Protein AF-P13412-F1 (afdb_monomer_lite)

Sequence (182 aa):
MGDEEKRNRAITARRQHLKSVMLQIAATELEKEESRRESEKENYLSEHCPPLHIPGSMSEVQELCKQLHAKIDVAEEEKYDMEVKVQKSSKELEDMNQKLFDLRGKFKRPPLRRVRMSADAMLKALLGSKHKVCMDLRANLKQVKKEDTEKERDLRDVGDWRKNIEEKSGMEGRKKMFESES

Radius of gyration: 39.82 Å; chains: 1; bounding box: 97×42×101 Å

Organism: Mus musculus (NCBI:txid10090)

pLDDT: mean 80.81, std 18.47, range [39.06, 98.62]

Secondary structure (DSSP, 8-state):
-HHHHHHHHHHHHHHHHHHHHHHHHHHHHHHHHHHHHHHHHHHHHHHHSPPPPPPSSHHHHHHHHHHHHHHHHHHHHHHHHHHHHHHHHHHHHHHHHHHHHHHH-S------------HHHHHHHHH-TT------TTTTS-------SSSTTGGGGS--HHHHHHHHHSHHHHHHHHHTT-

InterPro domains:
  IPR001978 Troponin [PF00992] (15-145)
  IPR038077 Troponin domain superfamily [G3DSA:1.20.5.350] (2-128)
  IPR038077 Troponin domain superfamily [SSF90250] (13-161)
  IPR050875 Troponin I [PTHR13738] (5-176)

Foldseek 3Di:
DVVVVVVVVVVVVVVVVVVVVVVVVVVVVVVVVVVVVVVVVVVVCVVPPPDDDQDDDPVVNVVVVVVVVVVVVVVVVVVVVVVVVVVVVVVVVVVVVVVVDVVVPPDDPPPDDPDPCDPVNVCCVVVPPVPPDPVCVVVPDPPDPDDDDDPPPVVVPPPDCVVVVVCCVDPNVVVVVVVVVD

Structure (mmCIF, N/CA/C/O backbone):
data_AF-P13412-F1
#
_entry.id   AF-P13412-F1
#
loop_
_atom_site.group_PDB
_atom_site.id
_atom_site.type_symbol
_atom_site.label_atom_id
_atom_site.label_alt_id
_atom_site.label_comp_id
_atom_site.label_asym_id
_atom_site.label_entity_id
_atom_site.label_seq_id
_atom_site.pdbx_PDB_ins_code
_atom_site.Cartn_x
_atom_site.Cartn_y
_atom_site.Cartn_z
_atom_site.occupancy
_atom_site.B_iso_or_equiv
_atom_site.auth_seq_id
_atom_site.auth_comp_id
_atom_site.auth_asym_id
_atom_site.auth_atom_id
_atom_site.pdbx_PDB_model_num
ATOM 1 N N . MET A 1 1 ? 24.816 27.564 -39.775 1.00 61.66 1 MET A N 1
ATOM 2 C CA . MET A 1 1 ? 24.984 27.153 -38.357 1.00 61.66 1 MET A CA 1
ATOM 3 C C . MET A 1 1 ? 23.821 27.589 -37.459 1.00 61.66 1 MET A C 1
ATOM 5 O O . MET A 1 1 ? 23.415 26.789 -36.630 1.00 61.66 1 MET A O 1
ATOM 9 N N . GLY A 1 2 ? 23.234 28.785 -37.629 1.00 81.81 2 GLY A N 1
ATOM 10 C CA . GLY A 1 2 ? 22.136 29.261 -36.765 1.00 81.81 2 GLY A CA 1
ATOM 11 C C . GLY A 1 2 ? 20.827 28.454 -36.827 1.00 81.81 2 GLY A C 1
ATOM 12 O O . GLY A 1 2 ? 20.190 28.254 -35.791 1.00 81.81 2 GLY A O 1
ATOM 13 N N . ASP A 1 3 ? 20.445 27.945 -38.002 1.00 86.12 3 ASP A N 1
ATOM 14 C CA . ASP A 1 3 ? 19.163 27.238 -38.172 1.00 86.12 3 ASP A CA 1
ATOM 15 C C . ASP A 1 3 ? 19.124 25.878 -37.466 1.00 86.12 3 ASP A C 1
ATOM 17 O O . ASP A 1 3 ? 18.127 25.534 -36.830 1.00 86.12 3 ASP A O 1
ATOM 21 N N . GLU A 1 4 ? 20.233 25.133 -37.501 1.00 87.62 4 GLU A N 1
ATOM 22 C CA . GLU A 1 4 ? 20.376 23.844 -36.813 1.00 87.62 4 GLU A CA 1
ATOM 23 C C . GLU A 1 4 ? 20.229 24.000 -35.296 1.00 87.62 4 GLU A C 1
ATOM 25 O O . GLU A 1 4 ? 19.474 23.280 -34.640 1.00 87.62 4 GLU A O 1
ATOM 30 N N . GLU A 1 5 ? 20.918 24.985 -34.720 1.00 89.12 5 GLU A N 1
ATOM 31 C CA . GLU A 1 5 ? 20.822 25.257 -33.291 1.00 89.12 5 GLU A CA 1
ATOM 32 C C . GLU A 1 5 ? 19.420 25.719 -32.890 1.00 89.12 5 GLU A C 1
ATOM 34 O O . GLU A 1 5 ? 18.900 25.292 -31.857 1.00 89.12 5 GLU A O 1
ATOM 39 N N . LYS A 1 6 ? 18.782 26.569 -33.707 1.00 90.62 6 LYS A N 1
ATOM 40 C CA . LYS A 1 6 ? 17.406 27.023 -33.474 1.00 90.62 6 LYS A CA 1
ATOM 41 C C . LYS A 1 6 ? 16.431 25.843 -33.493 1.00 90.62 6 LYS A C 1
ATOM 43 O O . LYS A 1 6 ? 15.595 25.745 -32.593 1.00 90.62 6 LYS A O 1
ATOM 48 N N . ARG A 1 7 ? 16.589 24.909 -34.438 1.00 91.62 7 ARG A N 1
ATOM 49 C CA . ARG A 1 7 ? 15.797 23.673 -34.515 1.00 91.62 7 ARG A CA 1
ATOM 50 C C . ARG A 1 7 ? 16.005 22.784 -33.286 1.00 91.62 7 ARG A C 1
ATOM 52 O O . ARG A 1 7 ? 15.030 22.366 -32.666 1.00 91.62 7 ARG A O 1
ATOM 59 N N . ASN A 1 8 ? 17.250 22.557 -32.869 1.00 91.75 8 ASN A N 1
ATOM 60 C CA . ASN A 1 8 ? 17.562 21.731 -31.696 1.00 91.75 8 ASN A CA 1
ATOM 61 C C . ASN A 1 8 ? 17.041 22.335 -30.380 1.00 91.75 8 ASN A C 1
ATOM 63 O O . ASN A 1 8 ? 16.546 21.604 -29.510 1.00 91.75 8 ASN A O 1
ATOM 67 N N . ARG A 1 9 ? 17.085 23.669 -30.244 1.00 91.69 9 ARG A N 1
ATOM 68 C CA . ARG A 1 9 ? 16.461 24.388 -29.122 1.00 91.69 9 ARG A CA 1
ATOM 69 C C . ARG A 1 9 ? 14.942 24.212 -29.122 1.00 91.69 9 ARG A C 1
ATOM 71 O O . ARG A 1 9 ? 14.392 23.863 -28.081 1.00 91.69 9 ARG A O 1
ATOM 78 N N . ALA A 1 10 ? 14.281 24.360 -30.272 1.00 92.75 10 ALA A N 1
ATOM 79 C CA . ALA A 1 10 ? 12.834 24.171 -30.396 1.00 92.75 10 ALA A CA 1
ATOM 80 C C . ALA A 1 10 ? 12.392 22.734 -30.055 1.00 92.75 10 ALA A C 1
ATOM 82 O O . ALA A 1 10 ? 11.454 22.543 -29.282 1.00 92.75 10 ALA A O 1
ATOM 83 N N . ILE A 1 11 ? 13.109 21.716 -30.548 1.00 94.44 11 ILE A N 1
ATOM 84 C CA . ILE A 1 11 ? 12.845 20.301 -30.223 1.00 94.44 11 ILE A CA 1
ATOM 85 C C . ILE A 1 11 ? 13.000 20.049 -28.717 1.00 94.44 11 ILE A C 1
ATOM 87 O O . ILE A 1 11 ? 12.174 19.371 -28.102 1.00 94.44 11 ILE A O 1
ATOM 91 N N . THR A 1 12 ? 14.045 20.607 -28.100 1.00 94.06 12 THR A N 1
ATOM 92 C CA . THR A 1 12 ? 14.278 20.462 -26.658 1.00 94.06 12 THR A CA 1
ATOM 93 C C . THR A 1 12 ? 13.207 21.162 -25.830 1.00 94.06 12 THR A C 1
ATOM 95 O O . THR A 1 12 ? 12.691 20.547 -24.899 1.00 94.06 12 THR A O 1
ATOM 98 N N . ALA A 1 13 ? 12.827 22.390 -26.186 1.00 94.62 13 ALA A N 1
ATOM 99 C CA . ALA A 1 13 ? 11.746 23.120 -25.529 1.00 94.62 13 ALA A CA 1
ATOM 100 C C . ALA A 1 13 ? 10.420 22.350 -25.616 1.00 94.62 13 ALA A C 1
ATOM 102 O O . ALA A 1 13 ? 9.770 22.134 -24.595 1.00 94.62 13 ALA A O 1
ATOM 103 N N . ARG A 1 14 ? 10.078 21.824 -26.802 1.00 95.75 14 ARG A N 1
ATOM 104 C CA . ARG A 1 14 ? 8.889 20.983 -26.997 1.00 95.75 14 ARG A CA 1
ATOM 105 C C . ARG A 1 14 ? 8.921 19.735 -26.117 1.00 95.75 14 ARG A C 1
ATOM 107 O O . ARG A 1 14 ? 7.929 19.421 -25.469 1.00 95.75 14 ARG A O 1
ATOM 114 N N . ARG A 1 15 ? 10.059 19.034 -26.056 1.00 96.25 15 ARG A N 1
ATOM 115 C CA . ARG A 1 15 ? 10.220 17.847 -25.201 1.00 96.25 15 ARG A CA 1
ATOM 116 C C . ARG A 1 15 ? 10.014 18.176 -23.721 1.00 96.25 15 ARG A C 1
ATOM 118 O O . ARG A 1 15 ? 9.389 17.386 -23.022 1.00 96.25 15 ARG A O 1
ATOM 125 N N . GLN A 1 16 ? 10.541 19.301 -23.238 1.00 96.50 16 GLN A N 1
ATOM 126 C CA . GLN A 1 16 ? 10.363 19.698 -21.836 1.00 96.50 16 GLN A CA 1
ATOM 127 C C . GLN A 1 16 ? 8.927 20.124 -21.538 1.00 96.50 16 GLN A C 1
ATOM 129 O O . GLN A 1 16 ? 8.378 19.703 -20.525 1.00 96.50 16 GLN A O 1
ATOM 134 N N . HIS A 1 17 ? 8.297 20.877 -22.442 1.00 96.81 17 HIS A N 1
ATOM 135 C CA . HIS A 1 17 ? 6.887 21.233 -22.317 1.00 96.81 17 HIS A CA 1
ATOM 136 C C . HIS A 1 17 ? 6.001 19.983 -22.226 1.00 96.81 17 HIS A C 1
ATOM 138 O O . HIS A 1 17 ? 5.212 19.866 -21.295 1.00 96.81 17 HIS A O 1
ATOM 144 N N . LEU A 1 18 ? 6.205 18.997 -23.109 1.00 97.62 18 LEU A N 1
ATOM 145 C CA . LEU A 1 18 ? 5.469 17.729 -23.059 1.00 97.62 18 LEU A CA 1
ATOM 146 C C . LEU A 1 18 ? 5.661 16.990 -21.729 1.00 97.62 18 LEU A C 1
ATOM 148 O O . LEU A 1 18 ? 4.683 16.537 -21.146 1.00 97.62 18 LEU A O 1
ATOM 152 N N . LYS A 1 19 ? 6.894 16.909 -21.211 1.00 97.38 19 LYS A N 1
ATOM 153 C CA . LYS A 1 19 ? 7.151 16.309 -19.891 1.00 97.38 19 LYS A CA 1
ATOM 154 C C . LYS A 1 19 ? 6.410 17.036 -18.771 1.00 97.38 19 LYS A C 1
ATOM 156 O O . LYS A 1 19 ? 5.857 16.378 -17.900 1.00 97.38 19 LYS A O 1
ATOM 161 N N . SER A 1 20 ? 6.393 18.367 -18.804 1.00 97.19 20 SER A N 1
ATOM 162 C CA . SER A 1 20 ? 5.670 19.174 -17.819 1.00 97.19 20 SER A CA 1
ATOM 163 C C . SER A 1 20 ? 4.170 18.892 -17.856 1.00 97.19 20 SER A C 1
ATOM 165 O O . SER A 1 20 ? 3.571 18.679 -16.810 1.00 97.19 20 SER A O 1
ATOM 167 N N . VAL A 1 21 ? 3.577 18.834 -19.054 1.00 98.00 21 VAL A N 1
ATOM 168 C CA . VAL A 1 21 ? 2.151 18.519 -19.227 1.00 98.00 21 VAL A CA 1
ATOM 169 C C . VAL A 1 21 ? 1.839 17.107 -18.730 1.00 98.00 21 VAL A C 1
ATOM 171 O O . VAL A 1 21 ? 0.869 16.920 -18.007 1.00 98.00 21 VAL A O 1
ATOM 174 N N . MET A 1 22 ? 2.679 16.117 -19.047 1.00 98.06 22 MET A N 1
ATOM 175 C CA . MET A 1 22 ? 2.503 14.746 -18.551 1.00 98.06 22 MET A CA 1
ATOM 176 C C . MET A 1 22 ? 2.551 14.667 -17.020 1.00 98.06 22 MET A C 1
ATOM 178 O O . MET A 1 22 ? 1.728 13.979 -16.425 1.00 98.06 22 MET A O 1
ATOM 182 N N . LEU A 1 23 ? 3.492 15.372 -16.382 1.00 97.81 23 LEU A N 1
ATOM 183 C CA . LEU A 1 23 ? 3.585 15.419 -14.920 1.00 97.81 23 LEU A CA 1
ATOM 184 C C . LEU A 1 23 ? 2.371 16.111 -14.294 1.00 97.81 23 LEU A C 1
ATOM 186 O O . LEU A 1 23 ? 1.881 15.652 -13.270 1.00 97.81 23 LEU A O 1
ATOM 190 N N . GLN A 1 24 ? 1.871 17.178 -14.918 1.00 98.06 24 GLN A N 1
ATOM 191 C CA . GLN A 1 24 ? 0.680 17.879 -14.448 1.00 98.06 24 GLN A CA 1
ATOM 192 C C . GLN A 1 24 ? -0.567 16.991 -14.530 1.00 98.06 24 GLN A C 1
ATOM 194 O O . GLN A 1 24 ? -1.313 16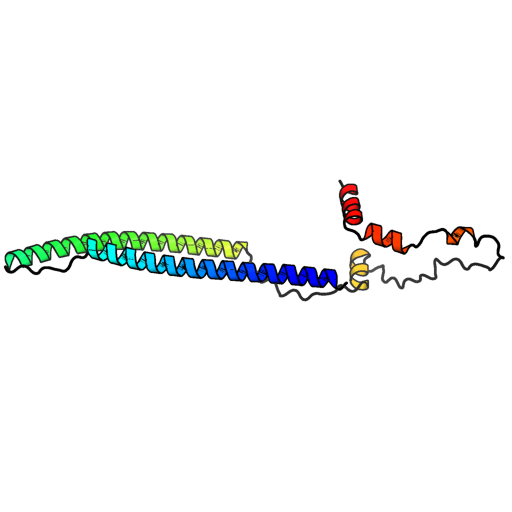.913 -13.562 1.00 98.06 24 GLN A O 1
ATOM 199 N N . ILE A 1 25 ? -0.755 16.266 -15.638 1.00 98.19 25 ILE A N 1
ATOM 200 C CA . ILE A 1 25 ? -1.848 15.291 -15.779 1.00 98.19 25 ILE A CA 1
ATOM 201 C C . ILE A 1 25 ? -1.735 14.196 -14.714 1.00 98.19 25 ILE A C 1
ATOM 203 O O . ILE A 1 25 ? -2.726 13.867 -14.073 1.00 98.19 25 ILE A O 1
ATOM 207 N N . ALA A 1 26 ? -0.533 13.652 -14.500 1.00 98.00 26 ALA A N 1
ATOM 208 C CA . ALA A 1 26 ? -0.314 12.627 -13.484 1.00 98.00 26 ALA A CA 1
ATOM 209 C C . ALA A 1 26 ? -0.637 13.134 -12.069 1.00 98.00 26 ALA A C 1
ATOM 211 O O . ALA A 1 26 ? -1.238 12.402 -11.292 1.00 98.00 26 ALA A O 1
ATOM 212 N N . ALA A 1 27 ? -0.281 14.380 -11.743 1.00 98.06 27 ALA A N 1
ATOM 213 C CA . ALA A 1 27 ? -0.619 14.987 -10.458 1.00 98.06 27 ALA A CA 1
ATOM 214 C C . ALA A 1 27 ? -2.139 15.131 -10.274 1.00 98.06 27 ALA A C 1
ATOM 216 O O . ALA A 1 27 ? -2.661 14.743 -9.235 1.00 98.06 27 ALA A O 1
ATOM 217 N N . THR A 1 28 ? -2.852 15.613 -11.296 1.00 98.19 28 THR A N 1
ATOM 218 C CA . THR A 1 28 ? -4.319 15.716 -11.264 1.00 98.19 28 THR A CA 1
ATOM 219 C C . THR A 1 28 ? -4.995 14.350 -11.134 1.00 98.19 28 THR A C 1
ATOM 221 O O . THR A 1 28 ? -5.962 14.214 -10.392 1.00 98.19 28 THR A O 1
ATOM 224 N N . GLU A 1 29 ? -4.496 13.323 -11.827 1.00 98.25 29 GLU A N 1
ATOM 225 C CA . GLU A 1 29 ? -5.062 11.974 -11.714 1.00 98.25 29 GLU A CA 1
ATOM 226 C C . GLU A 1 29 ? -4.807 11.368 -10.327 1.00 98.25 29 GLU A C 1
ATOM 228 O O . GLU A 1 29 ? -5.692 10.712 -9.787 1.00 98.25 29 GLU A O 1
ATOM 233 N N . LEU A 1 30 ? -3.645 11.631 -9.715 1.00 97.94 30 LEU A N 1
ATOM 234 C CA . LEU A 1 30 ? -3.356 11.209 -8.340 1.00 97.94 30 LEU A CA 1
ATOM 235 C C . LEU A 1 30 ? -4.293 11.868 -7.319 1.00 97.94 30 LEU A C 1
ATOM 237 O O . LEU A 1 30 ? -4.802 11.175 -6.444 1.00 97.94 30 LEU A O 1
ATOM 241 N N . GLU A 1 31 ? -4.558 13.168 -7.449 1.00 98.06 31 GLU A N 1
ATOM 242 C CA . GLU A 1 31 ? -5.496 13.896 -6.579 1.00 98.06 31 GLU A CA 1
ATOM 243 C C . GLU A 1 31 ? -6.932 13.369 -6.730 1.00 98.06 31 GLU A C 1
ATOM 245 O O . GLU A 1 31 ? -7.638 13.123 -5.752 1.00 98.06 31 GLU A O 1
ATOM 250 N N . LYS A 1 32 ? -7.359 13.108 -7.970 1.00 98.12 32 LYS A N 1
ATOM 251 C CA . LYS A 1 32 ? -8.669 12.513 -8.256 1.00 98.12 32 LYS A CA 1
ATOM 252 C C . LYS A 1 32 ? -8.802 11.103 -7.678 1.00 98.12 32 LYS A C 1
ATOM 254 O O . LYS A 1 32 ? -9.851 10.740 -7.152 1.00 98.12 32 LYS A O 1
ATOM 259 N N . GLU A 1 33 ? -7.752 10.303 -7.797 1.00 98.25 33 GLU A N 1
ATOM 260 C CA . GLU A 1 33 ? -7.668 8.952 -7.252 1.00 98.25 33 GLU A CA 1
ATOM 261 C C . GLU A 1 33 ? -7.689 8.955 -5.710 1.00 98.25 33 GLU A C 1
ATOM 263 O O . GLU A 1 33 ? -8.325 8.091 -5.108 1.00 98.25 33 GLU A O 1
ATOM 268 N N . GLU A 1 34 ? -7.056 9.936 -5.061 1.00 98.06 34 GLU A N 1
ATOM 269 C CA . GLU A 1 34 ? -7.125 10.142 -3.608 1.00 98.06 34 GLU A CA 1
ATOM 270 C C . GLU A 1 34 ? -8.539 10.514 -3.146 1.00 98.06 34 GLU A C 1
ATOM 272 O O . GLU A 1 34 ? -9.086 9.843 -2.271 1.00 98.06 34 GLU A O 1
ATOM 277 N N . SER A 1 35 ? -9.172 11.498 -3.793 1.00 98.00 35 SER A N 1
ATOM 278 C CA . SER A 1 35 ? -10.558 11.885 -3.496 1.00 98.00 35 SER A CA 1
ATOM 279 C C . SER A 1 35 ? -11.535 10.720 -3.698 1.00 98.00 35 SER A C 1
ATOM 281 O O . SER A 1 35 ? -12.420 10.492 -2.870 1.00 98.00 35 SER A O 1
ATOM 283 N N . ARG A 1 36 ? -11.344 9.919 -4.757 1.00 98.12 36 ARG A N 1
ATOM 284 C CA . ARG A 1 36 ? -12.157 8.719 -4.983 1.00 98.12 36 ARG A CA 1
ATOM 285 C C . ARG A 1 36 ? -11.989 7.719 -3.841 1.00 98.12 36 ARG A C 1
ATOM 287 O O . ARG A 1 36 ? -12.989 7.255 -3.305 1.00 98.12 36 ARG A O 1
ATOM 294 N N . ARG A 1 37 ? -10.752 7.448 -3.418 1.00 98.19 37 ARG A N 1
ATOM 295 C CA . ARG A 1 37 ? -10.454 6.538 -2.301 1.00 98.19 37 ARG A CA 1
ATOM 296 C C . ARG A 1 37 ? -11.074 6.999 -0.984 1.00 98.19 37 ARG A C 1
ATOM 298 O O . ARG A 1 37 ? -11.543 6.165 -0.216 1.00 98.19 37 ARG A O 1
ATOM 305 N N . GLU A 1 38 ? -11.073 8.302 -0.714 1.00 98.12 38 GLU A N 1
ATOM 306 C CA . GLU A 1 38 ? -11.726 8.869 0.470 1.00 98.12 38 GLU A CA 1
ATOM 307 C C . GLU A 1 38 ? -13.244 8.658 0.423 1.00 98.12 38 GLU A C 1
ATOM 309 O O . GLU A 1 38 ? -13.810 8.138 1.382 1.00 98.12 38 GLU A O 1
ATOM 314 N N . SER A 1 39 ? -13.882 8.942 -0.718 1.00 98.00 39 SER A N 1
ATOM 315 C CA . SER A 1 39 ? -15.324 8.712 -0.893 1.00 98.00 39 SER A CA 1
ATOM 316 C C . SER A 1 39 ? -15.710 7.229 -0.812 1.00 98.00 39 SER A C 1
ATOM 318 O O . SER A 1 39 ? -16.700 6.873 -0.180 1.00 98.00 39 SER A O 1
ATOM 320 N N . GLU A 1 40 ? -14.905 6.336 -1.396 1.00 98.12 40 GLU A N 1
ATOM 321 C CA . GLU A 1 40 ? -15.089 4.883 -1.304 1.00 98.12 40 GLU A CA 1
ATOM 322 C C . GLU A 1 40 ? -14.980 4.415 0.153 1.00 98.12 40 GLU A C 1
ATOM 324 O O . GLU A 1 40 ? -15.790 3.605 0.605 1.00 98.12 40 GLU A O 1
ATOM 329 N N . LYS A 1 41 ? -14.021 4.962 0.913 1.00 97.62 41 LYS A N 1
ATOM 330 C CA . LYS A 1 41 ? -13.858 4.677 2.342 1.00 97.62 41 LYS A CA 1
ATOM 331 C C . LYS A 1 41 ? -15.043 5.180 3.166 1.00 97.62 41 LYS A C 1
ATOM 333 O O . LYS A 1 41 ? -15.493 4.458 4.052 1.00 97.62 41 LYS A O 1
ATOM 338 N N . GLU A 1 42 ? -15.536 6.389 2.906 1.00 96.88 42 GLU A N 1
ATOM 339 C CA . GLU A 1 42 ? -16.706 6.941 3.598 1.00 96.88 42 GLU A CA 1
ATOM 340 C C . GLU A 1 42 ? -17.953 6.087 3.344 1.00 96.88 42 GLU A C 1
ATOM 342 O O . GLU A 1 42 ? -18.615 5.672 4.296 1.00 96.88 42 GLU A O 1
ATOM 347 N N . ASN A 1 43 ? -18.210 5.737 2.080 1.00 96.75 43 ASN A N 1
ATOM 348 C CA . ASN A 1 43 ? -19.319 4.862 1.703 1.00 96.75 43 ASN A CA 1
ATOM 349 C C . ASN A 1 43 ? -19.211 3.502 2.406 1.00 96.75 43 ASN A C 1
ATOM 351 O O . ASN A 1 43 ? -20.157 3.078 3.068 1.00 96.75 43 ASN A O 1
ATOM 355 N N . TYR A 1 44 ? -18.035 2.868 2.360 1.00 96.88 44 TYR A N 1
ATOM 356 C CA . TYR A 1 44 ? -17.791 1.590 3.031 1.00 96.88 44 TYR A CA 1
ATOM 357 C C . TYR A 1 44 ? -18.041 1.669 4.545 1.00 96.88 44 TYR A C 1
ATOM 359 O O . TYR A 1 44 ? -18.703 0.803 5.114 1.00 96.88 44 TYR A O 1
ATOM 367 N N . LEU A 1 45 ? -17.557 2.720 5.216 1.00 95.50 45 LEU A N 1
ATOM 368 C CA . LEU A 1 45 ? -17.794 2.913 6.649 1.00 95.50 45 LEU A CA 1
ATOM 369 C C . LEU A 1 45 ? -19.272 3.164 6.961 1.00 95.50 45 LEU A C 1
ATOM 371 O O . LEU A 1 45 ? -19.761 2.668 7.972 1.00 95.50 45 LEU A O 1
ATOM 375 N N . SER A 1 46 ? -19.994 3.889 6.107 1.00 94.81 46 SER A N 1
ATOM 376 C CA . SER A 1 46 ? -21.427 4.129 6.302 1.00 94.81 46 SER A CA 1
ATOM 377 C C . SER A 1 46 ? -22.260 2.844 6.206 1.00 94.81 46 SER A C 1
ATOM 379 O O . SER A 1 46 ? -23.211 2.671 6.967 1.00 94.81 46 SER A O 1
ATOM 381 N N . GLU A 1 47 ? -21.867 1.919 5.324 1.00 95.12 47 GLU A N 1
ATOM 382 C CA . GLU A 1 47 ? -22.539 0.632 5.125 1.00 95.12 47 GLU A CA 1
ATOM 383 C C . GLU A 1 47 ? -22.180 -0.382 6.221 1.00 95.12 47 GLU A C 1
ATOM 385 O O . GLU A 1 47 ? -23.051 -1.091 6.728 1.00 95.12 47 GLU A O 1
ATOM 390 N N . HIS A 1 48 ? -20.904 -0.444 6.615 1.00 92.88 48 HIS A N 1
ATOM 391 C CA . HIS A 1 48 ? -20.394 -1.477 7.522 1.00 92.88 48 HIS A CA 1
ATOM 392 C C . HIS A 1 48 ? -20.303 -1.052 8.995 1.00 92.88 48 HIS A C 1
ATOM 394 O O . HIS A 1 48 ? -20.244 -1.912 9.877 1.00 92.88 48 HIS A O 1
ATOM 400 N N . CYS A 1 49 ? -20.298 0.248 9.292 1.00 91.25 49 CYS A N 1
ATOM 401 C CA . CYS A 1 49 ? -20.172 0.791 10.647 1.00 91.25 49 CYS A CA 1
ATOM 402 C C . CYS A 1 49 ? -21.296 1.797 10.963 1.00 91.25 49 CYS A C 1
ATOM 404 O O . CYS A 1 49 ? -21.019 2.977 11.200 1.00 91.25 49 CYS A O 1
ATOM 406 N N . PRO A 1 50 ? -22.572 1.356 10.997 1.00 89.62 50 PRO A N 1
ATOM 407 C CA . PRO A 1 50 ? -23.681 2.235 11.344 1.00 89.62 50 PRO A CA 1
ATOM 408 C C . PRO A 1 50 ? -23.571 2.737 12.797 1.00 89.62 50 PRO A C 1
ATOM 410 O O . PRO A 1 50 ? -22.971 2.064 13.643 1.00 89.62 50 PRO A O 1
ATOM 413 N N . PRO A 1 51 ? -24.187 3.890 13.126 1.00 91.69 51 PRO A N 1
ATOM 414 C CA . PRO A 1 51 ? -24.222 4.403 14.491 1.00 91.69 51 PRO A CA 1
ATOM 415 C C . PRO A 1 51 ? -24.752 3.365 15.486 1.00 91.69 51 PRO A C 1
ATOM 417 O O . PRO A 1 51 ? -25.784 2.732 15.258 1.00 91.69 51 PRO A O 1
ATOM 420 N N . LEU A 1 52 ? -24.055 3.210 16.613 1.00 91.06 52 LEU A N 1
ATOM 421 C CA . LEU A 1 52 ? -24.433 2.250 17.644 1.00 91.06 52 LEU A CA 1
ATOM 422 C C . LEU A 1 52 ? -25.742 2.672 18.322 1.00 91.06 52 LEU A C 1
ATOM 424 O O . LEU A 1 52 ? -25.817 3.730 18.948 1.00 91.06 52 LEU A O 1
ATOM 428 N N . HIS A 1 53 ? -26.756 1.813 18.251 1.00 91.06 53 HIS A N 1
ATOM 429 C CA . HIS A 1 53 ? -27.984 1.966 19.021 1.00 91.06 53 HIS A CA 1
ATOM 430 C C . HIS A 1 53 ? -27.874 1.179 20.329 1.00 91.06 53 HIS A C 1
ATOM 432 O O . HIS A 1 53 ? -27.741 -0.044 20.309 1.00 91.06 53 HIS A O 1
ATOM 438 N N . ILE A 1 54 ? -27.922 1.880 21.464 1.00 90.69 54 ILE A N 1
ATOM 439 C CA . ILE A 1 54 ? -27.909 1.247 22.785 1.00 90.69 54 ILE A CA 1
ATOM 440 C C . ILE A 1 54 ? -29.353 0.879 23.146 1.00 90.69 54 ILE A C 1
ATOM 442 O O . ILE A 1 54 ? -30.181 1.784 23.279 1.00 90.69 54 ILE A O 1
ATOM 446 N N . PRO A 1 55 ? -29.673 -0.416 23.301 1.00 92.06 55 PRO A N 1
ATOM 447 C CA . PRO A 1 55 ? -31.019 -0.841 23.644 1.00 92.06 55 PRO A CA 1
ATOM 448 C C . PRO A 1 55 ? -31.363 -0.486 25.097 1.00 92.06 55 PRO A C 1
ATOM 450 O O . PRO A 1 55 ? -30.486 -0.266 25.933 1.00 92.06 55 PRO A O 1
ATOM 453 N N . GLY A 1 56 ? -32.661 -0.416 25.401 1.00 92.62 56 GLY A N 1
ATOM 454 C CA . GLY A 1 56 ? -33.148 0.091 26.687 1.00 92.62 56 GLY A CA 1
ATOM 455 C C . GLY A 1 56 ? -33.089 -0.915 27.838 1.00 92.62 56 GLY A C 1
ATOM 456 O O . GLY A 1 56 ? -32.998 -0.507 28.997 1.00 92.62 56 GLY A O 1
ATOM 457 N N . SER A 1 57 ? -33.150 -2.220 27.554 1.00 95.19 57 SER A N 1
ATOM 458 C CA . SER A 1 57 ? -33.152 -3.252 28.596 1.00 95.19 57 SER A CA 1
ATOM 459 C C . SER A 1 57 ? -31.772 -3.878 28.817 1.00 95.19 57 SER A C 1
ATOM 461 O O . SER A 1 57 ? -30.978 -4.047 27.894 1.00 95.19 57 SER A O 1
ATOM 463 N N . MET A 1 58 ? -31.499 -4.310 30.054 1.00 95.44 58 MET A N 1
ATOM 464 C CA . MET A 1 58 ? -30.238 -4.978 30.406 1.00 95.44 58 MET A CA 1
ATOM 465 C C . MET A 1 58 ? -29.995 -6.258 29.589 1.00 95.44 58 MET A C 1
ATOM 467 O O . MET A 1 58 ? -28.863 -6.538 29.205 1.00 95.44 58 MET A O 1
ATOM 471 N N . SER A 1 59 ? -31.050 -7.030 29.305 1.00 96.56 59 SER A N 1
ATOM 472 C CA . SER A 1 59 ? -30.937 -8.266 28.520 1.00 96.56 59 SER A CA 1
ATOM 473 C C . SER A 1 59 ? -30.500 -7.986 27.082 1.00 96.56 59 SER A C 1
ATOM 475 O O . SER A 1 59 ? -29.640 -8.688 26.557 1.00 96.56 59 SER A O 1
ATOM 477 N N . GLU A 1 60 ? -31.066 -6.957 26.448 1.00 95.75 60 GLU A N 1
ATOM 478 C CA . GLU A 1 60 ? -30.684 -6.562 25.089 1.00 95.75 60 GLU A CA 1
ATOM 479 C C . GLU A 1 60 ? -29.259 -6.001 25.048 1.00 95.75 60 GLU A C 1
ATOM 481 O O . GLU A 1 60 ? -28.516 -6.296 24.117 1.00 95.75 60 GLU A O 1
ATOM 486 N N . VAL A 1 61 ? -28.844 -5.244 26.072 1.00 96.62 61 VAL A N 1
ATOM 487 C CA . VAL A 1 61 ? -27.462 -4.747 26.180 1.00 96.62 61 VAL A CA 1
ATOM 488 C C . VAL A 1 61 ? -26.472 -5.910 26.294 1.00 96.62 61 VAL A C 1
ATOM 490 O O . VAL A 1 61 ? -25.458 -5.915 25.602 1.00 96.62 61 VAL A O 1
ATOM 493 N N . GLN A 1 62 ? -26.762 -6.921 27.119 1.00 96.94 62 GLN A N 1
ATOM 494 C CA . GLN A 1 62 ? -25.905 -8.106 27.246 1.00 96.94 62 GLN A CA 1
ATOM 495 C C . GLN A 1 62 ? -25.780 -8.879 25.930 1.00 96.94 62 GLN A C 1
ATOM 497 O O . GLN A 1 62 ? -24.690 -9.342 25.591 1.00 96.94 62 GLN A O 1
ATOM 502 N N . GLU A 1 63 ? -26.878 -9.020 25.191 1.00 96.31 63 GLU A N 1
ATOM 503 C CA . GLU A 1 63 ? -26.878 -9.679 23.887 1.00 96.31 63 GLU A CA 1
ATOM 504 C C . GLU A 1 63 ? -26.089 -8.873 22.847 1.00 96.31 63 GLU A C 1
ATOM 506 O O . GLU A 1 63 ? -25.233 -9.427 22.158 1.00 96.31 63 GLU A O 1
ATOM 511 N N . LEU A 1 64 ? -26.277 -7.551 22.805 1.00 95.81 64 LEU A N 1
ATOM 512 C CA . LEU A 1 64 ? -25.492 -6.659 21.954 1.00 95.81 64 LEU A CA 1
ATOM 513 C C . LEU A 1 64 ? -23.991 -6.765 22.258 1.00 95.81 64 LEU A C 1
ATOM 515 O O . LEU A 1 64 ? -23.190 -6.887 21.334 1.00 95.81 64 LEU A O 1
ATOM 519 N N . CYS A 1 65 ? -23.595 -6.779 23.534 1.00 96.19 65 CYS A N 1
ATOM 520 C CA . CYS A 1 65 ? -22.199 -6.968 23.929 1.00 96.19 65 CYS A CA 1
ATOM 521 C C . CYS A 1 65 ? -21.625 -8.293 23.408 1.00 96.19 65 CYS A C 1
ATOM 523 O O . CYS A 1 65 ? -20.525 -8.300 22.861 1.00 96.19 65 CYS A O 1
ATOM 525 N N . LYS A 1 66 ? -22.364 -9.406 23.524 1.00 97.19 66 LYS A N 1
ATOM 526 C CA . LYS A 1 66 ? -21.926 -10.711 22.992 1.00 97.19 66 LYS A CA 1
ATOM 527 C C . LYS A 1 66 ? -21.751 -10.680 21.475 1.00 97.19 66 LYS A C 1
ATOM 529 O O . LYS A 1 66 ? -20.747 -11.174 20.970 1.00 97.19 66 LYS A O 1
ATOM 534 N N . GLN A 1 67 ? -22.696 -10.075 20.758 1.00 96.12 67 GLN A N 1
ATOM 535 C CA . GLN A 1 67 ? -22.627 -9.942 19.301 1.00 96.12 67 GLN A CA 1
ATOM 536 C C . GLN A 1 67 ? -21.449 -9.071 18.858 1.00 96.12 67 GLN A C 1
ATOM 538 O O . GLN A 1 67 ? -20.772 -9.407 17.889 1.00 96.12 67 GLN A O 1
ATOM 543 N N . LEU A 1 68 ? -21.183 -7.966 19.560 1.00 95.75 68 LEU A N 1
ATOM 544 C CA . LEU A 1 68 ? -20.034 -7.104 19.280 1.00 95.75 68 LEU A CA 1
ATOM 545 C C . LEU A 1 68 ? -18.709 -7.825 19.543 1.00 95.75 68 LEU A C 1
ATOM 547 O O . LEU A 1 68 ? -17.818 -7.731 18.708 1.00 95.75 68 LEU A O 1
ATOM 551 N N . HIS A 1 69 ? -18.594 -8.584 20.637 1.00 97.69 69 HIS A N 1
ATOM 552 C CA . HIS A 1 69 ? -17.404 -9.397 20.903 1.00 97.69 69 HIS A CA 1
ATOM 553 C C . HIS A 1 69 ? -17.161 -10.438 19.807 1.00 97.69 69 HIS A C 1
ATOM 555 O O . HIS A 1 69 ? -16.071 -10.472 19.250 1.00 97.69 69 HIS A O 1
ATOM 561 N N . ALA A 1 70 ? -18.188 -11.194 19.408 1.00 97.81 70 ALA A N 1
ATOM 562 C CA . ALA A 1 70 ? -18.054 -12.166 18.323 1.00 97.81 70 ALA A CA 1
ATOM 563 C C . ALA A 1 70 ? -17.636 -11.514 16.989 1.00 97.81 70 ALA A C 1
ATOM 565 O O . ALA A 1 70 ? -16.846 -12.080 16.240 1.00 97.81 70 ALA A O 1
ATOM 566 N N . LYS A 1 71 ? -18.141 -10.307 16.688 1.00 96.31 71 LYS A N 1
ATOM 567 C CA . LYS A 1 71 ? -17.722 -9.542 15.501 1.00 96.31 71 LYS A CA 1
ATOM 568 C C . LYS A 1 71 ? -16.275 -9.058 15.591 1.00 96.31 71 LYS A C 1
ATOM 570 O O . LYS A 1 71 ? -15.597 -9.043 14.570 1.00 96.31 71 LYS A O 1
ATOM 575 N N . ILE A 1 72 ? -15.823 -8.643 16.776 1.00 97.44 72 ILE A N 1
ATOM 576 C CA . ILE A 1 72 ? -14.430 -8.241 17.007 1.00 97.44 72 ILE A CA 1
ATOM 577 C C . ILE A 1 72 ? -13.503 -9.427 16.756 1.00 97.44 72 ILE A C 1
ATOM 579 O O . ILE A 1 72 ? -12.554 -9.264 16.000 1.00 97.44 72 ILE A O 1
ATOM 583 N N . ASP A 1 73 ? -13.814 -10.605 17.301 1.00 98.25 73 ASP A N 1
ATOM 584 C CA . ASP A 1 73 ? -12.979 -11.801 17.135 1.00 98.25 73 ASP A CA 1
ATOM 585 C C . ASP A 1 73 ? -12.771 -12.139 15.646 1.00 98.25 73 ASP A C 1
ATOM 587 O O . ASP A 1 73 ? -11.638 -12.310 15.196 1.00 98.25 73 ASP A O 1
ATOM 591 N N . VAL A 1 74 ? -13.852 -12.139 14.855 1.00 97.69 74 VAL A N 1
ATOM 592 C CA . VAL A 1 74 ? -13.787 -12.373 13.400 1.00 97.69 74 VAL A CA 1
ATOM 593 C C . VAL A 1 74 ? -12.987 -11.278 12.687 1.00 97.69 74 VAL A C 1
ATOM 595 O O . VAL A 1 74 ? -12.114 -11.574 11.875 1.00 97.69 74 VAL A O 1
ATOM 598 N N . ALA A 1 75 ? -13.245 -10.004 12.998 1.00 97.00 75 ALA A N 1
ATOM 599 C CA . ALA A 1 75 ? -12.534 -8.891 12.370 1.00 97.00 75 ALA A CA 1
ATOM 600 C C . ALA A 1 75 ? -11.032 -8.891 12.708 1.00 97.00 75 ALA A C 1
ATOM 602 O O . ALA A 1 75 ? -10.205 -8.477 11.894 1.00 97.00 75 ALA A O 1
ATOM 603 N N . GLU A 1 76 ? -10.660 -9.334 13.908 1.00 98.31 76 GLU A N 1
ATOM 604 C CA . GLU A 1 76 ? -9.266 -9.465 14.322 1.00 98.31 76 GLU A CA 1
ATOM 605 C C . GLU A 1 76 ? -8.548 -10.608 13.609 1.00 98.31 76 GLU A C 1
ATOM 607 O O . GLU A 1 76 ? -7.402 -10.412 13.195 1.00 98.31 76 GLU A O 1
ATOM 612 N N . GLU A 1 77 ? -9.213 -11.748 13.420 1.00 98.19 77 GLU A N 1
ATOM 613 C CA . GLU A 1 77 ? -8.704 -12.864 12.616 1.00 98.19 77 GLU A CA 1
ATOM 614 C C . GLU A 1 77 ? -8.466 -12.429 11.161 1.00 98.19 77 GLU A C 1
ATOM 616 O O . GLU A 1 77 ? -7.349 -12.539 10.652 1.00 98.19 77 GLU A O 1
ATOM 621 N N . GLU A 1 78 ? -9.464 -11.816 10.518 1.00 98.06 78 GLU A N 1
ATOM 622 C CA . GLU A 1 78 ? -9.342 -11.310 9.143 1.00 98.06 78 GLU A CA 1
ATOM 623 C C . GLU A 1 78 ? -8.228 -10.259 9.008 1.00 98.06 78 GLU A C 1
ATOM 625 O O . GLU A 1 78 ? -7.451 -10.266 8.045 1.00 98.06 78 GLU A O 1
ATOM 630 N N . LYS A 1 79 ? -8.115 -9.352 9.988 1.00 98.31 79 LYS A N 1
ATOM 631 C CA . LYS A 1 79 ? -7.032 -8.362 10.055 1.00 98.31 79 LYS A CA 1
ATOM 632 C C . LYS A 1 79 ? -5.670 -9.044 10.133 1.00 98.31 79 LYS A C 1
ATOM 634 O O . LYS A 1 79 ? -4.759 -8.632 9.414 1.00 98.31 79 LYS A O 1
ATOM 639 N N . TYR A 1 80 ? -5.525 -10.050 10.993 1.00 98.38 80 TYR A N 1
ATOM 640 C CA . TYR A 1 80 ? -4.274 -10.784 11.156 1.00 98.38 80 TYR A CA 1
ATOM 641 C C . TYR A 1 80 ? -3.855 -11.465 9.847 1.00 98.38 80 TYR A C 1
ATOM 643 O O . TYR A 1 80 ? -2.723 -11.286 9.393 1.00 98.38 80 TYR A O 1
ATOM 651 N N . ASP A 1 81 ? -4.780 -12.152 9.179 1.00 98.06 81 ASP A N 1
ATOM 652 C CA . ASP A 1 81 ? -4.520 -12.809 7.894 1.00 98.06 81 ASP A CA 1
ATOM 653 C C . ASP A 1 81 ? -4.088 -11.816 6.806 1.00 98.06 81 ASP A C 1
ATOM 655 O O . ASP A 1 81 ? -3.126 -12.052 6.058 1.00 98.06 81 ASP A O 1
ATOM 659 N N . MET A 1 82 ? -4.766 -10.667 6.725 1.00 98.12 82 MET A N 1
ATOM 660 C CA . MET A 1 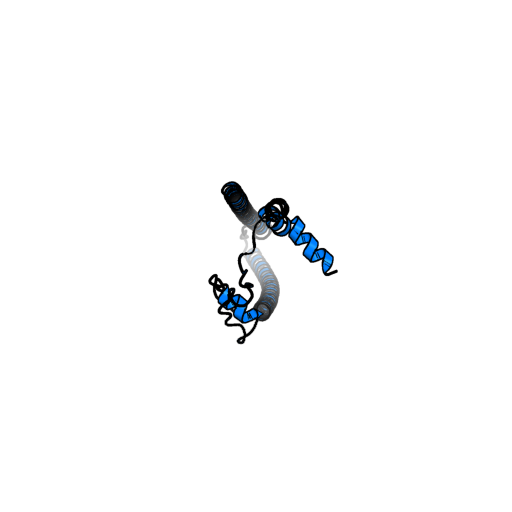82 ? -4.386 -9.591 5.810 1.00 98.12 82 MET A CA 1
ATOM 661 C C . MET A 1 82 ? -2.997 -9.033 6.129 1.00 98.12 82 MET A C 1
ATOM 663 O O . MET A 1 82 ? -2.195 -8.835 5.213 1.00 98.12 82 MET A O 1
ATOM 667 N N . GLU A 1 83 ? -2.687 -8.809 7.406 1.00 98.50 83 GLU A N 1
ATOM 668 C CA . GLU A 1 83 ? -1.387 -8.304 7.842 1.00 98.50 83 GLU A CA 1
ATOM 669 C C . GLU A 1 83 ? -0.257 -9.269 7.461 1.00 98.50 83 GLU A C 1
ATOM 671 O O . GLU A 1 83 ? 0.727 -8.850 6.846 1.00 98.50 83 GLU A O 1
ATOM 676 N N . VAL A 1 84 ? -0.422 -10.569 7.719 1.00 98.56 84 VAL A N 1
ATOM 677 C CA . VAL A 1 84 ? 0.556 -11.601 7.337 1.00 98.56 84 VAL A CA 1
ATOM 678 C C . VAL A 1 84 ? 0.785 -11.610 5.822 1.00 98.56 84 VAL A C 1
ATOM 680 O O . VAL A 1 84 ? 1.929 -11.671 5.354 1.00 98.56 84 VAL A O 1
ATOM 683 N N . LYS A 1 85 ? -0.281 -11.492 5.022 1.00 98.44 85 LYS A N 1
ATOM 684 C CA . LYS A 1 85 ? -0.178 -11.423 3.555 1.00 98.44 85 LYS A CA 1
ATOM 685 C C . LYS A 1 85 ? 0.581 -10.180 3.085 1.00 98.44 85 LYS A C 1
ATOM 687 O O . LYS A 1 85 ? 1.411 -10.276 2.172 1.00 98.44 85 LYS A O 1
ATOM 692 N N . VAL A 1 86 ? 0.323 -9.023 3.697 1.00 98.62 86 VAL A N 1
ATOM 693 C CA . VAL A 1 86 ? 1.032 -7.768 3.404 1.00 98.62 86 VAL A CA 1
ATOM 694 C C . VAL A 1 86 ? 2.504 -7.874 3.792 1.00 98.62 86 VAL A C 1
ATOM 696 O O . VAL A 1 86 ? 3.364 -7.496 2.995 1.00 98.62 86 VAL A O 1
ATOM 699 N N . GLN A 1 87 ? 2.821 -8.434 4.960 1.00 98.38 87 GLN A N 1
ATOM 700 C CA . GLN A 1 87 ? 4.201 -8.652 5.403 1.00 98.38 87 GLN A CA 1
ATOM 701 C C . GLN A 1 87 ? 4.971 -9.559 4.437 1.00 98.38 87 GLN A C 1
ATOM 703 O O . GLN A 1 87 ? 6.065 -9.198 3.997 1.00 98.38 87 GLN A O 1
ATOM 708 N N . LYS A 1 88 ? 4.383 -10.691 4.029 1.00 98.38 88 LYS A N 1
ATOM 709 C CA . LYS A 1 88 ? 4.988 -11.594 3.037 1.00 98.38 88 LYS A CA 1
ATOM 710 C C . LYS A 1 88 ? 5.252 -10.882 1.709 1.00 98.38 88 LYS A C 1
ATOM 712 O O . LYS A 1 88 ? 6.368 -10.934 1.197 1.00 98.38 88 LYS A O 1
ATOM 717 N N . SER A 1 89 ? 4.253 -10.172 1.188 1.00 98.19 89 SER A N 1
ATOM 718 C CA . SER A 1 89 ? 4.377 -9.424 -0.071 1.00 98.19 89 SER A CA 1
ATOM 719 C C . SER A 1 89 ? 5.449 -8.332 0.027 1.00 98.19 89 SER A C 1
ATOM 721 O O . SER A 1 89 ? 6.232 -8.136 -0.898 1.00 98.19 89 SER A O 1
ATOM 723 N N . SER A 1 90 ? 5.532 -7.647 1.170 1.00 98.31 90 SER A N 1
ATOM 724 C CA . SER A 1 90 ? 6.543 -6.614 1.424 1.00 98.31 90 SER A CA 1
ATOM 725 C C . SER A 1 90 ? 7.950 -7.207 1.439 1.00 98.31 90 SER A C 1
ATOM 727 O O . SER A 1 90 ? 8.870 -6.619 0.870 1.00 98.31 90 SER A O 1
ATOM 729 N N . LYS A 1 91 ? 8.109 -8.401 2.025 1.00 98.19 91 LYS A N 1
ATOM 730 C CA . LYS A 1 91 ? 9.388 -9.109 2.033 1.00 98.19 91 LYS A CA 1
ATOM 731 C C . LYS A 1 91 ? 9.819 -9.537 0.630 1.00 98.19 91 LYS A C 1
ATOM 733 O O . LYS A 1 91 ? 10.969 -9.338 0.251 1.00 98.19 91 LYS A O 1
ATOM 738 N N . GLU A 1 92 ? 8.890 -10.060 -0.167 1.00 98.19 92 GLU A N 1
ATOM 739 C CA . GLU A 1 92 ? 9.145 -10.422 -1.566 1.00 98.19 92 GLU A CA 1
ATOM 740 C C . GLU A 1 92 ? 9.553 -9.201 -2.410 1.00 98.19 92 GLU A C 1
ATOM 742 O O . GLU A 1 92 ? 10.500 -9.280 -3.198 1.00 98.19 92 GLU A O 1
ATOM 747 N N . LEU A 1 93 ? 8.893 -8.052 -2.214 1.00 98.00 93 LEU A N 1
ATOM 748 C CA . LEU A 1 93 ? 9.246 -6.794 -2.879 1.00 98.00 93 LEU A CA 1
ATOM 749 C C . LEU A 1 93 ? 10.636 -6.291 -2.476 1.00 98.00 93 LEU A C 1
ATOM 751 O O . LEU A 1 93 ? 11.387 -5.834 -3.339 1.00 98.00 93 LEU A O 1
ATOM 755 N N . GLU A 1 94 ? 10.995 -6.381 -1.195 1.00 97.19 94 GLU A N 1
ATOM 756 C CA . GLU A 1 94 ? 12.331 -6.027 -0.708 1.00 97.19 94 GLU A CA 1
ATOM 757 C C . GLU A 1 94 ? 13.405 -6.904 -1.366 1.00 97.19 94 GLU A C 1
ATOM 759 O O . GLU A 1 94 ? 14.373 -6.387 -1.930 1.00 97.19 94 GLU A O 1
ATOM 764 N N . ASP A 1 95 ? 13.197 -8.221 -1.379 1.00 97.12 95 ASP A N 1
ATOM 765 C CA . ASP A 1 95 ? 14.127 -9.175 -1.982 1.00 97.12 95 ASP A CA 1
ATOM 766 C C . ASP A 1 95 ? 14.263 -8.950 -3.500 1.00 97.12 95 ASP A C 1
ATOM 768 O O . ASP A 1 95 ? 15.360 -9.029 -4.063 1.00 97.12 95 ASP A O 1
ATOM 772 N N . MET A 1 96 ? 13.166 -8.624 -4.191 1.00 96.69 96 MET A N 1
ATOM 773 C CA . MET A 1 96 ? 13.197 -8.233 -5.604 1.00 96.69 96 MET A CA 1
ATOM 774 C C . MET A 1 96 ? 13.932 -6.910 -5.828 1.00 96.69 96 MET A C 1
ATOM 776 O O . MET A 1 96 ? 14.722 -6.802 -6.768 1.00 96.69 96 MET A O 1
ATOM 780 N N . ASN A 1 97 ? 13.707 -5.909 -4.979 1.00 94.62 97 ASN A N 1
ATOM 781 C CA . ASN A 1 97 ? 14.392 -4.624 -5.068 1.00 94.62 97 ASN A CA 1
ATOM 782 C C . ASN A 1 97 ? 15.905 -4.7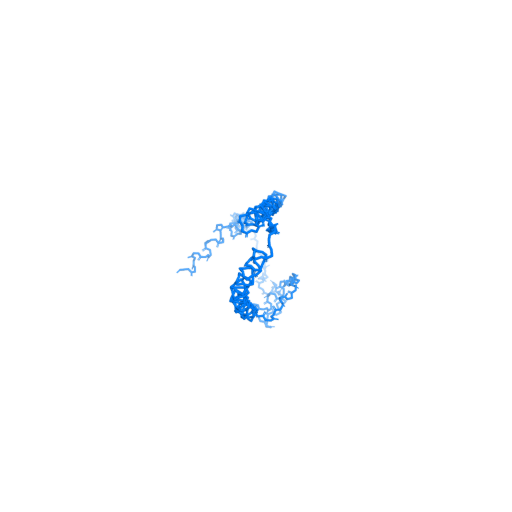83 -4.846 1.00 94.62 97 ASN A C 1
ATOM 784 O O . ASN A 1 97 ? 16.700 -4.179 -5.568 1.00 94.62 97 ASN A O 1
ATOM 788 N N . GLN A 1 98 ? 16.309 -5.665 -3.928 1.00 92.69 98 GLN A N 1
ATOM 789 C CA . GLN A 1 98 ? 17.711 -6.022 -3.731 1.00 92.69 98 GLN A CA 1
ATOM 790 C C . GLN A 1 98 ? 18.304 -6.691 -4.981 1.00 92.69 98 GLN A C 1
ATOM 792 O O . GLN A 1 98 ? 19.352 -6.265 -5.463 1.00 92.69 98 GLN A O 1
ATOM 797 N N . LYS A 1 99 ? 17.600 -7.654 -5.594 1.00 93.81 99 LYS A N 1
ATOM 798 C CA . LYS A 1 99 ? 18.028 -8.257 -6.873 1.00 93.81 99 LYS A CA 1
ATOM 799 C C . LYS A 1 99 ? 18.176 -7.212 -7.981 1.00 93.81 99 LYS A C 1
ATOM 801 O O . LYS A 1 99 ? 19.140 -7.253 -8.742 1.00 93.81 99 LYS A O 1
ATOM 806 N N . LEU A 1 100 ? 17.248 -6.257 -8.081 1.00 91.56 100 LEU A N 1
ATOM 807 C CA . LEU A 1 100 ? 17.337 -5.157 -9.047 1.00 91.56 100 LEU A CA 1
ATOM 808 C C . LEU A 1 100 ? 18.554 -4.263 -8.790 1.00 91.56 100 LEU A C 1
ATOM 810 O O . LEU A 1 100 ? 19.191 -3.810 -9.745 1.00 91.56 100 LEU A O 1
ATOM 814 N N . PHE A 1 101 ? 18.888 -4.008 -7.525 1.00 88.25 101 PHE A N 1
ATOM 815 C CA . PHE A 1 101 ? 20.090 -3.272 -7.153 1.00 88.25 101 PHE A CA 1
ATOM 816 C C . PHE A 1 101 ? 21.365 -4.025 -7.559 1.00 88.25 101 PHE A C 1
ATOM 818 O O . PHE A 1 101 ? 22.240 -3.436 -8.200 1.00 88.25 101 PHE A O 1
ATOM 825 N N . ASP A 1 102 ? 21.438 -5.327 -7.281 1.00 88.88 102 ASP A N 1
ATOM 826 C CA . ASP A 1 102 ? 22.582 -6.167 -7.648 1.00 88.88 102 ASP A CA 1
ATOM 827 C C . ASP A 1 102 ? 22.763 -6.251 -9.174 1.00 88.88 102 ASP A C 1
ATOM 829 O O . ASP A 1 102 ? 23.884 -6.122 -9.672 1.00 88.88 102 ASP A O 1
ATOM 833 N N . LEU A 1 103 ? 21.662 -6.357 -9.934 1.00 88.81 103 LEU A N 1
ATOM 834 C CA . LEU A 1 103 ? 21.665 -6.358 -11.404 1.00 88.81 103 LEU A CA 1
ATOM 835 C C . LEU A 1 103 ? 22.100 -5.021 -12.017 1.00 88.81 103 LEU A C 1
ATOM 837 O O . LEU A 1 103 ? 22.817 -5.006 -13.018 1.00 88.81 103 LEU A O 1
ATOM 841 N N . ARG A 1 104 ? 21.686 -3.883 -11.439 1.00 83.38 104 ARG A N 1
ATOM 842 C CA . ARG A 1 104 ? 22.163 -2.553 -11.873 1.00 83.38 104 ARG A CA 1
ATOM 843 C C . ARG A 1 104 ? 23.663 -2.377 -11.632 1.00 83.38 104 ARG A C 1
ATOM 845 O O . ARG A 1 104 ? 24.285 -1.522 -12.267 1.00 83.38 104 ARG A O 1
ATOM 852 N N . GLY A 1 105 ? 24.229 -3.198 -10.751 1.00 78.12 105 GLY A N 1
ATOM 853 C CA . GLY A 1 105 ? 25.611 -3.151 -10.324 1.00 78.12 105 GLY A CA 1
ATOM 854 C C . GLY A 1 105 ? 25.856 -2.004 -9.348 1.00 78.12 105 GLY A C 1
ATOM 855 O O . GLY A 1 105 ? 25.387 -0.880 -9.518 1.00 78.12 105 GLY A O 1
ATOM 856 N N . LYS A 1 106 ? 26.706 -2.252 -8.349 1.00 73.75 106 LYS A N 1
ATOM 857 C CA . LYS A 1 106 ? 27.181 -1.251 -7.372 1.00 73.75 106 LYS A CA 1
ATOM 858 C C . LYS A 1 106 ? 28.016 -0.105 -7.972 1.00 73.75 106 LYS A C 1
ATOM 860 O O . LYS A 1 106 ? 28.580 0.709 -7.243 1.00 73.75 106 LYS A O 1
ATOM 865 N N . PHE A 1 107 ? 28.148 -0.040 -9.296 1.00 74.88 107 PHE A N 1
ATOM 866 C CA . PHE A 1 107 ? 28.959 0.959 -9.974 1.00 74.88 107 PHE A CA 1
ATOM 867 C C . PHE A 1 107 ? 28.149 2.241 -10.177 1.00 74.88 107 PHE A C 1
ATOM 869 O O . PHE A 1 107 ? 27.407 2.389 -11.152 1.00 74.88 107 PHE A O 1
ATOM 876 N N . LYS A 1 108 ? 28.314 3.216 -9.275 1.00 73.00 108 LYS A N 1
ATOM 877 C CA . LYS A 1 108 ? 27.884 4.587 -9.573 1.00 73.00 108 LYS A CA 1
ATOM 878 C C . LYS A 1 108 ? 28.651 5.054 -10.804 1.00 73.00 108 LYS A C 1
ATOM 880 O O . LYS A 1 108 ? 29.867 5.206 -10.732 1.00 73.00 108 LYS A O 1
ATOM 885 N N . ARG A 1 109 ? 27.959 5.295 -11.924 1.00 73.62 109 ARG A N 1
ATOM 886 C CA . ARG A 1 109 ? 28.586 5.907 -13.103 1.00 73.62 109 ARG A CA 1
ATOM 887 C C . ARG A 1 109 ? 29.151 7.270 -12.682 1.00 73.62 109 ARG A C 1
ATOM 889 O O . ARG A 1 109 ? 28.353 8.150 -12.350 1.00 73.62 109 ARG A O 1
ATOM 896 N N . PRO A 1 110 ? 30.481 7.467 -12.666 1.00 80.25 110 PRO A N 1
ATOM 897 C CA . PRO A 1 110 ? 31.031 8.777 -12.367 1.00 80.25 110 PRO A CA 1
ATOM 898 C C . PRO A 1 110 ? 30.544 9.772 -13.431 1.00 80.25 110 PRO A C 1
ATOM 900 O O . PRO A 1 110 ? 30.348 9.379 -14.587 1.00 80.25 110 PRO A O 1
ATOM 903 N N . PRO A 1 111 ? 30.329 11.052 -13.078 1.00 79.50 111 PRO A N 1
ATOM 904 C CA . PRO A 1 111 ? 29.991 12.073 -14.058 1.00 79.50 111 PRO A CA 1
ATOM 905 C C . PRO A 1 111 ? 31.109 12.142 -15.103 1.00 79.50 111 PRO A C 1
ATOM 907 O O . PRO A 1 111 ? 32.220 12.595 -14.822 1.00 79.50 111 PRO A O 1
ATOM 910 N N . LEU A 1 112 ? 30.827 11.658 -16.315 1.00 74.12 112 LEU A N 1
ATOM 911 C CA . LEU A 1 112 ? 31.788 11.681 -17.410 1.00 74.12 112 LEU A CA 1
ATOM 912 C C . LEU A 1 112 ? 31.975 13.134 -17.849 1.00 74.12 112 LEU A C 1
ATOM 914 O O . LEU A 1 112 ? 31.111 13.722 -18.503 1.00 74.12 112 LEU A O 1
ATOM 918 N N . ARG A 1 113 ? 33.116 13.734 -17.499 1.00 79.81 113 ARG A N 1
ATOM 919 C CA . ARG A 1 113 ? 33.546 14.973 -18.152 1.00 79.81 113 ARG A CA 1
ATOM 920 C C . ARG A 1 113 ? 33.804 14.656 -19.625 1.00 79.81 113 ARG A C 1
ATOM 922 O O . ARG A 1 113 ? 34.375 13.614 -19.942 1.00 79.81 113 ARG A O 1
ATOM 929 N N . ARG A 1 114 ? 33.403 15.554 -20.533 1.00 75.56 114 ARG A N 1
ATOM 930 C CA . ARG A 1 114 ? 33.795 15.464 -21.947 1.00 75.56 114 ARG A CA 1
ATOM 931 C C . ARG A 1 114 ? 35.309 15.619 -22.039 1.00 75.56 114 ARG A C 1
ATOM 933 O O . ARG A 1 114 ? 35.815 16.735 -22.094 1.00 75.56 114 ARG A O 1
ATOM 940 N N . VAL A 1 115 ? 36.025 14.503 -22.057 1.00 71.38 115 VAL A N 1
ATOM 941 C CA . VAL A 1 115 ? 37.422 14.486 -22.470 1.00 71.38 115 VAL A CA 1
ATOM 942 C C . VAL A 1 115 ? 37.402 14.567 -23.989 1.00 71.38 115 VAL A C 1
ATOM 944 O O . VAL A 1 115 ? 37.029 13.609 -24.663 1.00 71.38 115 VAL A O 1
ATOM 947 N N . ARG A 1 116 ? 37.763 15.722 -24.556 1.00 71.25 116 ARG A N 1
ATOM 948 C CA . ARG A 1 116 ? 38.214 15.726 -25.947 1.00 71.25 116 ARG A CA 1
ATOM 949 C C . ARG A 1 116 ? 39.520 14.941 -25.947 1.00 71.25 116 ARG A C 1
ATOM 951 O O . ARG A 1 116 ? 40.510 15.425 -25.410 1.00 71.25 116 ARG A O 1
ATOM 958 N N . MET A 1 117 ? 39.521 13.730 -26.501 1.00 68.38 117 MET A N 1
ATOM 959 C CA . MET A 1 117 ? 40.777 13.156 -26.978 1.00 68.38 117 MET A CA 1
ATOM 960 C C . MET A 1 117 ? 41.379 14.204 -27.914 1.00 68.38 117 MET A C 1
ATOM 962 O O . MET A 1 117 ? 40.707 14.620 -28.861 1.00 68.38 117 MET A O 1
ATOM 966 N N . SER A 1 118 ? 42.581 14.710 -27.617 1.00 74.62 118 SER A N 1
ATOM 967 C CA . SER A 1 118 ? 43.288 15.503 -28.622 1.00 74.62 118 SER A CA 1
ATOM 968 C C . SER A 1 118 ? 43.470 14.620 -29.857 1.00 74.62 118 SER A C 1
ATOM 970 O O . SER A 1 118 ? 43.519 13.390 -29.735 1.00 74.62 118 SER A O 1
ATOM 972 N N . ALA A 1 119 ? 43.553 15.221 -31.044 1.00 69.50 119 ALA A N 1
ATOM 973 C CA . ALA A 1 119 ? 43.856 14.469 -32.260 1.00 69.50 119 ALA A CA 1
ATOM 974 C C . ALA A 1 119 ? 45.083 13.561 -32.047 1.00 69.50 119 ALA A C 1
ATOM 976 O O . ALA A 1 119 ? 45.040 12.389 -32.405 1.00 69.50 119 ALA A O 1
ATOM 977 N N . ASP A 1 120 ? 46.098 14.051 -31.327 1.00 70.50 120 ASP A N 1
ATOM 978 C CA . ASP A 1 120 ? 47.291 13.281 -30.956 1.00 70.50 120 ASP A CA 1
ATOM 979 C C . ASP A 1 120 ? 46.992 12.073 -30.058 1.00 70.50 120 ASP A C 1
ATOM 981 O O . ASP A 1 120 ? 47.597 11.016 -30.225 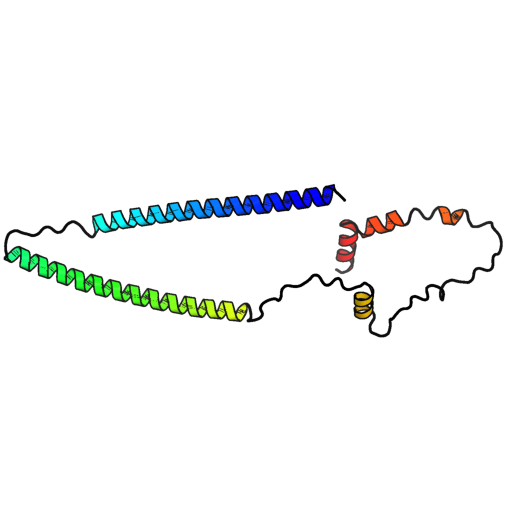1.00 70.50 120 ASP A O 1
ATOM 985 N N . ALA A 1 121 ? 46.059 12.191 -29.108 1.00 76.81 121 ALA A N 1
ATOM 986 C CA . ALA A 1 121 ? 45.663 11.079 -28.245 1.00 76.81 121 ALA A CA 1
ATOM 987 C C . ALA A 1 121 ? 44.894 10.002 -29.026 1.00 76.81 121 ALA A C 1
ATOM 989 O O . ALA A 1 121 ? 45.136 8.812 -28.825 1.00 76.81 121 ALA A O 1
ATOM 990 N N . MET A 1 122 ? 44.016 10.410 -29.950 1.00 77.38 122 MET A N 1
ATOM 991 C CA . MET A 1 122 ? 43.319 9.490 -30.854 1.00 77.38 122 MET A CA 1
ATOM 992 C C . MET A 1 122 ? 44.304 8.802 -31.810 1.00 77.38 122 MET A C 1
ATOM 994 O O . MET A 1 122 ? 44.266 7.582 -31.950 1.00 77.38 122 MET A O 1
ATOM 998 N N . LEU A 1 123 ? 45.223 9.562 -32.412 1.00 70.25 123 LEU A N 1
ATOM 999 C CA . LEU A 1 123 ? 46.257 9.040 -33.306 1.00 70.25 123 LEU A CA 1
ATOM 1000 C C . LEU A 1 123 ? 47.174 8.053 -32.584 1.00 70.25 123 LEU A C 1
ATOM 1002 O O . LEU A 1 123 ? 47.431 6.974 -33.102 1.00 70.25 123 LEU A O 1
ATOM 1006 N N . LYS A 1 124 ? 47.612 8.363 -31.361 1.00 74.94 124 LYS A N 1
ATOM 1007 C CA . LYS A 1 124 ? 48.449 7.459 -30.560 1.00 74.94 124 LYS A CA 1
ATOM 1008 C C . LYS A 1 124 ? 47.721 6.170 -30.163 1.00 74.94 124 LYS A C 1
ATOM 1010 O O . LYS A 1 124 ? 48.363 5.127 -30.060 1.00 74.94 124 LYS A O 1
ATOM 1015 N N . ALA A 1 125 ? 46.408 6.231 -29.935 1.00 76.69 125 ALA A N 1
ATOM 1016 C CA . ALA A 1 125 ? 45.594 5.056 -29.629 1.00 76.69 125 ALA A CA 1
ATOM 1017 C C . ALA A 1 125 ? 45.356 4.169 -30.864 1.00 76.69 125 ALA A C 1
ATOM 1019 O O . ALA A 1 125 ? 45.451 2.951 -30.754 1.00 76.69 125 ALA A O 1
ATOM 1020 N N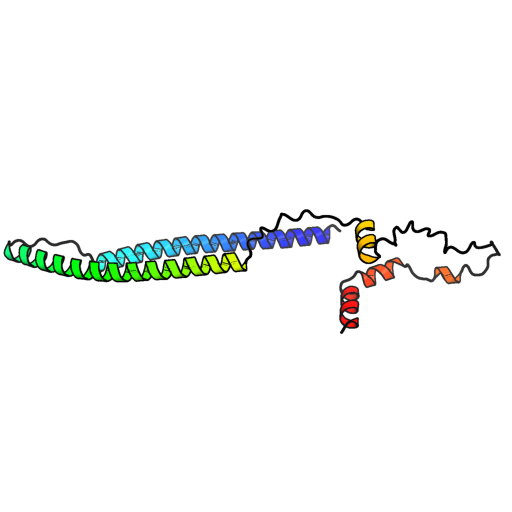 . LEU A 1 126 ? 45.091 4.766 -32.033 1.00 77.31 126 LEU A N 1
ATOM 1021 C CA . LEU A 1 126 ? 44.865 4.038 -33.289 1.00 77.31 126 LEU A CA 1
ATOM 1022 C C . LEU A 1 126 ? 46.161 3.498 -33.912 1.00 77.31 126 LEU A C 1
ATOM 1024 O O . LEU A 1 126 ? 46.170 2.402 -34.460 1.00 77.31 126 LEU A O 1
ATOM 1028 N N . LEU A 1 127 ? 47.252 4.263 -33.841 1.00 73.06 127 LEU A N 1
ATOM 1029 C CA . LEU A 1 127 ? 48.506 3.985 -34.557 1.00 73.06 127 LEU A CA 1
ATOM 1030 C C . LEU A 1 127 ? 49.624 3.466 -33.635 1.00 73.06 127 LEU A C 1
ATOM 1032 O O . LEU A 1 127 ? 50.735 3.178 -34.084 1.00 73.06 127 LEU A O 1
ATOM 1036 N N . GLY A 1 128 ? 49.343 3.329 -32.336 1.00 69.19 128 GLY A N 1
ATOM 1037 C CA . GLY A 1 128 ? 50.287 2.852 -31.331 1.00 69.19 128 GLY A CA 1
ATOM 1038 C C . GLY A 1 128 ? 51.424 3.832 -31.008 1.00 69.19 128 GLY A C 1
ATOM 1039 O O . GLY A 1 128 ? 51.584 4.903 -31.593 1.00 69.19 128 GLY A O 1
ATOM 1040 N N . SER A 1 129 ? 52.272 3.444 -30.047 1.00 65.69 129 SER A N 1
ATOM 1041 C CA . SER A 1 129 ? 53.383 4.276 -29.538 1.00 65.69 129 SER A CA 1
ATOM 1042 C C . SER A 1 129 ? 54.423 4.660 -30.607 1.00 65.69 129 SER A C 1
ATOM 1044 O O . SER A 1 129 ? 55.173 5.619 -30.430 1.00 65.69 129 SER A O 1
ATOM 1046 N N . LYS A 1 130 ? 54.472 3.927 -31.727 1.00 57.47 130 LYS A N 1
ATOM 1047 C CA . LYS A 1 130 ? 55.466 4.124 -32.791 1.00 57.47 130 LYS A CA 1
ATOM 1048 C C . LYS A 1 130 ? 55.156 5.308 -33.710 1.00 57.47 130 LYS A C 1
ATOM 1050 O O . LYS A 1 130 ? 56.035 5.736 -34.446 1.00 57.47 130 LYS A O 1
ATOM 1055 N N . HIS A 1 131 ? 53.946 5.860 -33.655 1.00 51.56 131 HIS A N 1
ATOM 1056 C CA . HIS A 1 131 ? 53.530 6.993 -34.478 1.00 51.56 131 HIS A CA 1
ATOM 1057 C C . HIS A 1 131 ? 53.374 8.262 -33.620 1.00 51.56 131 HIS A C 1
ATOM 1059 O O . HIS A 1 131 ? 52.333 8.911 -33.597 1.00 51.56 131 HIS A O 1
ATOM 1065 N N . LYS A 1 132 ? 54.447 8.678 -32.926 1.00 51.75 132 LYS A N 1
ATOM 1066 C CA . LYS A 1 132 ? 54.658 10.116 -32.674 1.00 51.75 132 LYS A CA 1
ATOM 1067 C C . LYS A 1 132 ? 55.063 10.736 -34.003 1.00 51.75 132 LYS A C 1
ATOM 1069 O O . LYS A 1 132 ? 56.239 11.013 -34.228 1.00 51.75 132 LYS A O 1
ATOM 1074 N N . VAL A 1 133 ? 54.119 10.856 -34.927 1.00 51.31 133 VAL A N 1
ATOM 1075 C CA . VAL A 1 133 ? 54.425 11.443 -36.221 1.00 51.31 133 VAL A CA 1
ATOM 1076 C C . VAL A 1 133 ? 54.546 12.937 -35.998 1.00 51.31 133 VAL A C 1
ATOM 1078 O O . VAL A 1 133 ? 53.579 13.686 -36.084 1.00 51.31 133 VAL A O 1
ATOM 1081 N N . CYS A 1 134 ? 55.773 13.376 -35.721 1.00 48.31 134 CYS A N 1
ATOM 1082 C CA . CYS A 1 134 ? 56.277 14.530 -36.435 1.00 48.31 134 CYS A CA 1
ATOM 1083 C C . CYS A 1 134 ? 56.013 14.199 -37.906 1.00 48.31 134 CYS A C 1
ATOM 1085 O O . CYS A 1 134 ? 56.717 13.386 -38.501 1.00 48.31 134 CYS A O 1
ATOM 1087 N N . MET A 1 135 ? 54.866 14.654 -38.412 1.00 51.03 135 MET A N 1
ATOM 1088 C CA . MET A 1 135 ? 54.507 14.609 -39.817 1.00 51.03 135 MET A CA 1
ATOM 1089 C C . MET A 1 135 ? 55.553 15.451 -40.510 1.00 51.03 135 MET A C 1
ATOM 1091 O O . MET A 1 135 ? 55.355 16.637 -40.755 1.00 51.03 135 MET A O 1
ATOM 1095 N N . ASP A 1 136 ? 56.688 14.826 -40.799 1.00 53.59 136 ASP A N 1
ATOM 1096 C CA . ASP A 1 136 ? 57.671 15.334 -41.726 1.00 53.59 136 ASP A CA 1
ATOM 1097 C C . ASP A 1 136 ? 57.037 15.196 -43.117 1.00 53.59 136 ASP A C 1
ATOM 1099 O O . ASP A 1 136 ? 57.424 14.394 -43.964 1.00 53.59 136 ASP A O 1
ATOM 1103 N N . LEU A 1 137 ? 55.975 15.985 -43.333 1.00 58.12 137 LEU A N 1
ATOM 1104 C CA . LEU A 1 137 ? 55.232 16.155 -44.582 1.00 58.12 137 LEU A CA 1
ATOM 1105 C C . LEU A 1 137 ? 56.172 16.572 -45.716 1.00 58.12 137 LEU A C 1
ATOM 1107 O O . LEU A 1 137 ? 55.811 16.509 -46.885 1.00 58.12 137 LEU A O 1
ATOM 1111 N N . ARG A 1 138 ? 57.395 16.974 -45.369 1.00 61.75 138 ARG A N 1
ATOM 1112 C CA . ARG A 1 138 ? 58.465 17.320 -46.284 1.00 61.75 138 ARG A CA 1
ATOM 1113 C C . ARG A 1 138 ? 59.164 16.105 -46.894 1.00 61.75 138 ARG A C 1
ATOM 1115 O O . ARG A 1 138 ? 59.611 16.213 -48.028 1.00 61.75 138 ARG A O 1
ATOM 1122 N N . ALA A 1 139 ? 59.223 14.958 -46.214 1.00 63.44 139 ALA A N 1
ATOM 1123 C CA . ALA A 1 139 ? 59.979 13.798 -46.700 1.00 63.44 139 ALA A CA 1
ATOM 1124 C C . ALA A 1 139 ? 59.385 13.170 -47.977 1.00 63.44 139 ALA A C 1
ATOM 1126 O O . ALA A 1 139 ? 60.119 12.593 -48.773 1.00 63.44 139 ALA A O 1
ATOM 1127 N N . ASN A 1 140 ? 58.074 13.320 -48.204 1.00 65.75 140 ASN A N 1
ATOM 1128 C CA . ASN A 1 140 ? 57.401 12.847 -49.423 1.00 65.75 140 ASN A CA 1
ATOM 1129 C C . ASN A 1 140 ? 57.172 13.941 -50.482 1.00 65.75 140 ASN A C 1
ATOM 1131 O O . ASN A 1 140 ? 56.652 13.651 -51.560 1.00 65.75 140 ASN A O 1
ATOM 1135 N N . LEU A 1 141 ? 57.562 15.193 -50.222 1.00 56.19 141 LEU A N 1
ATOM 1136 C CA . LEU A 1 141 ? 57.479 16.247 -51.230 1.00 56.19 141 LEU A CA 1
ATOM 1137 C C . LEU A 1 141 ? 58.707 16.154 -52.139 1.00 56.19 141 LEU A C 1
ATOM 1139 O O . LEU A 1 141 ? 59.807 16.556 -51.761 1.00 56.19 141 LEU A O 1
ATOM 1143 N N . LYS A 1 142 ? 58.514 15.622 -53.355 1.00 61.78 142 LYS A N 1
ATOM 1144 C CA . LYS A 1 142 ? 59.527 15.672 -54.420 1.00 61.78 142 LYS A CA 1
ATOM 1145 C C . LYS A 1 142 ? 60.014 17.117 -54.562 1.00 61.78 142 LYS A C 1
ATOM 1147 O O . LYS A 1 142 ? 59.214 18.009 -54.836 1.00 61.78 142 LYS A O 1
ATOM 1152 N N . GLN A 1 143 ? 61.317 17.345 -54.391 1.00 56.88 143 GLN A N 1
ATOM 1153 C CA . GLN A 1 143 ? 61.951 18.602 -54.785 1.00 56.88 143 GLN A CA 1
ATOM 1154 C C . GLN A 1 143 ? 61.761 18.760 -56.293 1.00 56.88 143 GLN A C 1
ATOM 1156 O O . GLN A 1 143 ? 62.456 18.135 -57.092 1.00 56.88 143 GLN A O 1
ATOM 1161 N N . VAL A 1 144 ? 60.770 19.556 -56.683 1.00 47.28 144 VAL A N 1
ATOM 1162 C CA . VAL A 1 144 ? 60.542 19.901 -58.081 1.00 47.28 144 VAL A CA 1
ATOM 1163 C C . VAL A 1 144 ? 61.676 20.833 -58.493 1.00 47.28 144 VAL A C 1
ATOM 1165 O O . VAL A 1 144 ? 61.709 22.004 -58.111 1.00 47.28 144 VAL A O 1
ATOM 1168 N N . LYS A 1 145 ? 62.638 20.293 -59.251 1.00 45.66 145 LYS A N 1
ATOM 1169 C CA . LYS A 1 145 ? 63.487 21.115 -60.112 1.00 45.66 145 LYS A CA 1
ATOM 1170 C C . LYS A 1 145 ? 62.556 21.799 -61.108 1.00 45.66 145 LYS A C 1
ATOM 1172 O O . LYS A 1 145 ? 61.772 21.137 -61.781 1.00 45.66 145 LYS A O 1
ATOM 1177 N N . LYS A 1 146 ? 62.605 23.127 -61.104 1.00 46.84 146 LYS A N 1
ATOM 1178 C CA . LYS A 1 146 ? 61.826 24.006 -61.965 1.00 46.84 146 LYS A CA 1
ATOM 1179 C C . LYS A 1 146 ? 62.279 23.778 -63.409 1.00 46.84 146 LYS A C 1
ATOM 1181 O O . LYS A 1 146 ? 63.309 24.310 -63.801 1.00 46.84 146 LYS A O 1
ATOM 1186 N N . GLU A 1 147 ? 61.548 22.956 -64.149 1.00 39.06 147 GLU A N 1
ATOM 1187 C CA . GLU A 1 147 ? 61.592 22.944 -65.611 1.00 39.06 147 GLU A CA 1
ATOM 1188 C C . GLU A 1 147 ? 60.238 23.393 -66.152 1.00 39.06 147 GLU A C 1
ATOM 1190 O O . GLU A 1 147 ? 59.188 23.146 -65.552 1.00 39.06 147 GLU A O 1
ATOM 1195 N N . ASP A 1 148 ? 60.326 24.167 -67.225 1.00 40.69 148 ASP A N 1
ATOM 1196 C CA . ASP A 1 148 ? 59.393 25.216 -67.587 1.00 40.69 148 ASP A CA 1
ATOM 1197 C C . ASP A 1 148 ? 58.014 24.751 -68.079 1.00 40.69 148 ASP A C 1
ATOM 1199 O O . ASP A 1 148 ? 57.823 23.742 -68.755 1.00 40.69 148 ASP A O 1
ATOM 1203 N N . THR A 1 149 ? 57.059 25.588 -67.686 1.00 46.88 149 THR A N 1
ATOM 1204 C CA . THR A 1 149 ? 55.741 25.906 -68.244 1.00 46.88 149 THR A CA 1
ATOM 1205 C C . THR A 1 149 ? 55.360 25.300 -69.603 1.00 46.88 149 THR A C 1
ATOM 1207 O O . THR A 1 149 ? 55.719 25.845 -70.639 1.00 46.88 149 THR A O 1
ATOM 1210 N N . GLU A 1 150 ? 54.455 24.310 -69.577 1.00 50.16 150 GLU A N 1
ATOM 1211 C CA . GLU A 1 150 ? 53.298 24.273 -70.504 1.00 50.16 150 GLU A CA 1
ATOM 1212 C C . GLU A 1 150 ? 52.098 23.450 -69.970 1.00 50.16 150 GLU A C 1
ATOM 1214 O O . GLU A 1 150 ? 50.960 23.667 -70.375 1.00 50.16 150 GLU A O 1
ATOM 1219 N N . LYS A 1 151 ? 52.279 22.566 -68.975 1.00 47.50 151 LYS A N 1
ATOM 1220 C CA . LYS A 1 151 ? 51.208 21.660 -68.491 1.00 47.50 151 LYS A CA 1
ATOM 1221 C C . LYS A 1 151 ? 50.365 22.164 -67.302 1.00 47.50 151 LYS A C 1
ATOM 1223 O O . LYS A 1 151 ? 49.654 21.386 -66.676 1.00 47.50 151 LYS A O 1
ATOM 1228 N N . GLU A 1 152 ? 50.386 23.461 -66.988 1.00 48.00 152 GLU A N 1
ATOM 1229 C CA . GLU A 1 152 ? 49.616 24.041 -65.862 1.00 48.00 152 GLU A CA 1
ATOM 1230 C C . GLU A 1 152 ? 48.146 24.368 -66.207 1.00 48.00 152 GLU A C 1
ATOM 1232 O O . GLU A 1 152 ? 47.422 24.961 -65.404 1.00 48.00 152 GLU A O 1
ATOM 1237 N N . ARG A 1 153 ? 47.668 24.029 -67.410 1.00 46.72 153 ARG A N 1
ATOM 1238 C CA . ARG A 1 153 ? 46.281 24.326 -67.809 1.00 46.72 153 ARG A CA 1
ATOM 1239 C C . ARG A 1 153 ? 45.301 23.193 -67.478 1.00 46.72 153 ARG A C 1
ATOM 1241 O O . ARG A 1 153 ? 44.193 23.511 -67.066 1.00 46.72 153 ARG A O 1
ATOM 1248 N N . ASP A 1 154 ? 45.730 21.929 -67.498 1.00 45.72 154 ASP A N 1
ATOM 1249 C CA . ASP A 1 154 ? 44.835 20.782 -67.238 1.00 45.72 154 ASP A CA 1
ATOM 1250 C C . ASP A 1 154 ? 44.563 20.514 -65.746 1.00 45.72 154 ASP A C 1
ATOM 1252 O O . ASP A 1 154 ? 43.508 19.996 -65.394 1.00 45.72 154 ASP A O 1
ATOM 1256 N N . LEU A 1 155 ? 45.458 20.904 -64.826 1.00 49.19 155 LEU A N 1
ATOM 1257 C CA . LEU A 1 155 ? 45.235 20.671 -63.386 1.00 49.19 155 LEU A CA 1
ATOM 1258 C C . LEU A 1 155 ? 44.218 21.625 -62.740 1.00 49.19 155 LEU A C 1
ATOM 1260 O O . LEU A 1 155 ? 43.780 21.373 -61.618 1.00 49.19 155 LEU A O 1
ATOM 1264 N N . ARG A 1 156 ? 43.831 22.711 -63.418 1.00 49.56 156 ARG A N 1
ATOM 1265 C CA . ARG A 1 156 ? 42.853 23.674 -62.881 1.00 49.56 156 ARG A CA 1
ATOM 1266 C C . ARG A 1 156 ? 41.421 23.143 -62.934 1.00 49.56 156 ARG A C 1
ATOM 1268 O O . ARG A 1 156 ? 40.569 23.693 -62.247 1.00 49.56 156 ARG A O 1
ATOM 1275 N N . ASP A 1 157 ? 41.183 22.082 -63.706 1.00 48.38 157 ASP A N 1
ATOM 1276 C CA . ASP A 1 157 ? 39.856 21.488 -63.892 1.00 48.38 157 ASP A CA 1
ATOM 1277 C C . ASP A 1 157 ? 39.569 20.322 -62.931 1.00 48.38 157 ASP A C 1
ATOM 1279 O O . ASP A 1 157 ? 38.513 19.689 -62.984 1.00 48.38 157 ASP A O 1
ATOM 1283 N N . VAL A 1 158 ? 40.476 20.050 -61.982 1.00 47.00 158 VAL A N 1
ATOM 1284 C CA . VAL A 1 158 ? 40.143 19.218 -60.820 1.00 47.00 158 VAL A CA 1
ATOM 1285 C C . VAL A 1 158 ? 39.245 20.055 -59.910 1.00 47.00 158 VAL A C 1
ATOM 1287 O O . VAL A 1 158 ? 39.710 20.751 -59.007 1.00 47.00 158 VAL A O 1
ATOM 1290 N N . GLY A 1 159 ? 37.950 20.031 -60.231 1.00 51.22 159 GLY A N 1
ATOM 1291 C CA . GLY A 1 159 ? 36.887 20.767 -59.562 1.00 51.22 159 GLY A CA 1
ATOM 1292 C C . GLY A 1 159 ? 36.981 20.722 -58.035 1.00 51.22 159 GLY A C 1
ATOM 1293 O O . GLY A 1 159 ? 37.386 19.727 -57.435 1.00 51.22 159 GLY A O 1
ATOM 1294 N N . ASP A 1 160 ? 36.601 21.851 -57.438 1.00 61.56 160 ASP A N 1
ATOM 1295 C CA . ASP A 1 160 ? 36.748 22.226 -56.033 1.00 61.56 160 ASP A CA 1
ATOM 1296 C C . ASP A 1 160 ? 36.623 21.045 -55.050 1.00 61.56 160 ASP A C 1
ATOM 1298 O O . ASP A 1 160 ? 35.539 20.519 -54.782 1.00 61.56 160 ASP A O 1
ATOM 1302 N N . TRP A 1 161 ? 37.762 20.644 -54.481 1.00 57.19 161 TRP A N 1
ATOM 1303 C CA . TRP A 1 161 ? 37.903 19.558 -53.506 1.00 57.19 161 TRP A CA 1
ATOM 1304 C C . TRP A 1 161 ? 36.976 19.691 -52.284 1.00 57.19 161 TRP A C 1
ATOM 1306 O O . TRP A 1 161 ? 36.686 18.692 -51.620 1.00 57.19 161 TRP A O 1
ATOM 1316 N N . ARG A 1 162 ? 36.454 20.897 -52.006 1.00 66.56 162 ARG A N 1
ATOM 1317 C CA . ARG A 1 162 ? 35.384 21.113 -51.019 1.00 66.56 162 ARG A CA 1
ATOM 1318 C C . ARG A 1 162 ? 34.132 20.288 -51.311 1.00 66.56 162 ARG A C 1
ATOM 1320 O O . ARG A 1 162 ? 33.565 19.724 -50.377 1.00 66.56 162 ARG A O 1
ATOM 1327 N N . LYS A 1 163 ? 33.737 20.163 -52.583 1.00 64.25 163 LYS A N 1
ATOM 1328 C CA . LYS A 1 163 ? 32.530 19.426 -52.994 1.00 64.25 163 LYS A CA 1
ATOM 1329 C C . LYS A 1 163 ? 32.636 17.935 -52.652 1.00 64.25 163 LYS A C 1
ATOM 1331 O O . LYS A 1 163 ? 31.672 17.329 -52.196 1.00 64.25 163 LYS A O 1
ATOM 1336 N N . ASN A 1 164 ? 33.843 17.379 -52.762 1.00 65.44 164 ASN A N 1
ATOM 1337 C CA . ASN A 1 164 ? 34.130 15.975 -52.461 1.00 65.44 164 ASN A CA 1
ATOM 1338 C C . ASN A 1 164 ? 34.092 15.661 -50.948 1.00 65.44 164 ASN A C 1
ATOM 1340 O O . ASN A 1 164 ? 33.828 14.525 -50.551 1.00 65.44 164 ASN A O 1
ATOM 1344 N N . ILE A 1 165 ? 34.356 16.655 -50.086 1.00 59.47 165 ILE A N 1
ATOM 1345 C CA . ILE A 1 165 ? 34.226 16.515 -48.625 1.00 59.47 165 ILE A CA 1
ATOM 1346 C C . ILE A 1 165 ? 32.764 16.590 -48.179 1.00 59.47 165 ILE A C 1
ATOM 1348 O O . ILE A 1 165 ? 32.366 15.846 -47.278 1.00 59.47 165 ILE A O 1
ATOM 1352 N N . GLU A 1 166 ? 31.962 17.456 -48.795 1.00 63.66 166 GLU A N 1
ATOM 1353 C CA . GLU A 1 166 ? 30.549 17.626 -48.437 1.00 63.66 166 GLU A CA 1
ATOM 1354 C C . GLU A 1 166 ? 29.725 16.368 -48.754 1.00 63.66 166 GLU A C 1
ATOM 1356 O O . GLU A 1 166 ? 28.951 15.906 -47.915 1.00 63.66 166 GLU A O 1
ATOM 1361 N N . GLU A 1 167 ? 29.987 15.723 -49.895 1.00 62.31 167 GLU A N 1
ATOM 1362 C CA . GLU A 1 167 ? 29.300 14.486 -50.295 1.00 62.31 167 GLU A CA 1
ATOM 1363 C C . GLU A 1 167 ? 29.552 13.318 -49.316 1.00 62.31 167 GLU A C 1
ATOM 1365 O O . GLU A 1 167 ? 28.659 12.515 -49.044 1.00 62.31 167 GLU A O 1
ATOM 1370 N N . LYS A 1 168 ? 30.744 13.251 -48.702 1.00 57.38 168 LYS A N 1
ATOM 1371 C CA . LYS A 1 168 ? 31.093 12.211 -47.712 1.00 57.38 168 LYS A CA 1
ATOM 1372 C C . LYS A 1 168 ? 30.665 12.523 -46.279 1.00 57.38 168 LYS A C 1
ATOM 1374 O O . LYS A 1 168 ? 30.585 11.605 -45.463 1.00 57.38 168 LYS A O 1
ATOM 1379 N N . SER A 1 169 ? 30.421 13.790 -45.951 1.00 58.47 169 SER A N 1
ATOM 1380 C CA . SER A 1 169 ? 30.032 14.217 -44.598 1.00 58.47 169 SER A CA 1
ATOM 1381 C C . SER A 1 169 ? 28.514 14.312 -44.403 1.00 58.47 169 SER A C 1
ATOM 1383 O O . SER A 1 169 ? 28.046 14.329 -43.261 1.00 58.47 169 SER A O 1
ATOM 1385 N N . GLY A 1 170 ? 27.741 14.290 -45.492 1.00 60.47 170 GLY A N 1
ATOM 1386 C CA . GLY A 1 170 ? 26.289 14.145 -45.469 1.00 60.47 170 GLY A CA 1
ATOM 1387 C C . GLY A 1 170 ? 25.805 12.755 -45.036 1.00 60.47 170 GLY A C 1
ATOM 1388 O O . GLY A 1 170 ? 26.518 11.751 -45.094 1.00 60.47 170 GLY A O 1
ATOM 1389 N N . MET A 1 171 ? 24.541 12.692 -44.611 1.00 66.50 171 MET A N 1
ATOM 1390 C CA . MET A 1 171 ? 23.865 11.471 -44.147 1.00 66.50 171 MET A CA 1
ATOM 1391 C C . MET A 1 171 ? 23.873 10.350 -45.209 1.00 66.50 171 MET A C 1
ATOM 1393 O O . MET A 1 171 ? 23.939 9.171 -44.866 1.00 66.50 171 MET A O 1
ATOM 1397 N N . GLU A 1 172 ? 23.898 10.730 -46.487 1.00 62.81 172 GLU A N 1
ATOM 1398 C CA . GLU A 1 172 ? 23.973 9.843 -47.653 1.00 62.81 172 GLU A CA 1
ATOM 1399 C C . GLU A 1 172 ? 25.365 9.206 -47.82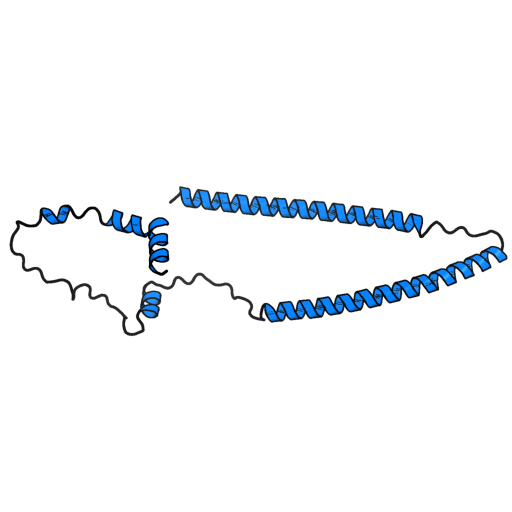0 1.00 62.81 172 GLU A C 1
ATOM 1401 O O . GLU A 1 172 ? 25.477 7.991 -47.988 1.00 62.81 172 GLU A O 1
ATOM 1406 N N . GLY A 1 173 ? 26.438 9.988 -47.637 1.00 66.12 173 GLY A N 1
ATOM 1407 C CA . GLY A 1 173 ? 27.815 9.484 -47.603 1.00 66.12 173 GLY A CA 1
ATOM 1408 C C . GLY A 1 173 ? 28.076 8.551 -46.418 1.00 66.12 173 GLY A C 1
ATOM 1409 O O . GLY A 1 173 ? 28.768 7.540 -46.553 1.00 66.12 173 GLY A O 1
ATOM 1410 N N . ARG A 1 174 ? 27.454 8.830 -45.264 1.00 63.47 174 ARG A N 1
ATOM 1411 C CA . ARG A 1 174 ? 27.532 7.954 -44.085 1.00 63.47 174 ARG A CA 1
ATOM 1412 C C . ARG A 1 174 ? 26.789 6.633 -44.289 1.00 63.47 174 ARG A C 1
ATOM 1414 O O . ARG A 1 174 ? 27.268 5.609 -43.812 1.00 63.47 174 ARG A O 1
ATOM 1421 N N . LYS A 1 175 ? 25.659 6.640 -45.005 1.00 68.31 175 LYS A N 1
ATOM 1422 C CA . LYS A 1 175 ? 24.888 5.427 -45.313 1.00 68.31 175 LYS A CA 1
ATOM 1423 C C . LYS A 1 175 ? 25.647 4.486 -46.260 1.00 68.31 175 LYS A C 1
ATOM 1425 O O . LYS A 1 175 ? 25.710 3.294 -45.978 1.00 68.31 175 LYS A O 1
ATOM 1430 N N . LYS A 1 176 ? 26.321 5.010 -47.295 1.00 68.81 176 LYS A N 1
ATOM 1431 C CA . LYS A 1 176 ? 27.125 4.187 -48.225 1.00 68.81 176 LYS A CA 1
ATOM 1432 C C . LYS A 1 176 ? 28.272 3.422 -47.560 1.00 68.81 176 LYS A C 1
ATOM 1434 O O . LYS A 1 176 ? 28.585 2.315 -47.989 1.00 68.81 176 LYS A O 1
ATOM 1439 N N . MET A 1 177 ? 28.890 3.980 -46.516 1.00 63.81 177 MET A N 1
ATOM 1440 C CA . MET A 1 177 ? 29.918 3.254 -45.757 1.00 63.81 177 MET A CA 1
ATOM 1441 C C . MET A 1 177 ? 29.336 2.077 -44.962 1.00 63.81 177 MET A C 1
ATOM 1443 O O . MET A 1 177 ? 30.004 1.063 -44.836 1.00 63.81 177 MET A O 1
ATOM 1447 N N . PHE A 1 178 ? 28.088 2.168 -44.492 1.00 58.28 178 PHE A N 1
ATOM 1448 C CA . PHE A 1 178 ? 27.440 1.064 -43.774 1.00 58.28 178 PHE A CA 1
ATOM 1449 C C . PHE A 1 178 ? 26.939 -0.055 -44.698 1.00 58.28 178 PHE A C 1
ATOM 1451 O O . PHE A 1 178 ? 26.950 -1.211 -44.295 1.00 58.28 178 PHE A O 1
ATOM 1458 N N . GLU A 1 179 ? 26.526 0.263 -45.928 1.00 67.19 179 GLU A N 1
ATOM 1459 C CA . GLU A 1 179 ? 26.091 -0.749 -46.909 1.00 67.19 179 GLU A CA 1
ATOM 1460 C C . GLU A 1 179 ? 27.263 -1.507 -47.550 1.00 67.19 179 GLU A C 1
ATOM 1462 O O . GLU A 1 179 ? 27.069 -2.610 -48.041 1.00 67.19 179 GLU A O 1
ATOM 1467 N N . SER A 1 180 ? 28.480 -0.948 -47.529 1.00 61.56 180 SER A N 1
ATOM 1468 C CA . SER A 1 180 ? 29.674 -1.598 -48.099 1.00 61.56 180 SER A CA 1
ATOM 1469 C C . SER A 1 180 ? 30.315 -2.642 -47.166 1.00 61.56 180 SER A C 1
ATOM 1471 O O . SER A 1 180 ? 31.231 -3.342 -47.586 1.00 61.56 180 SER A O 1
ATOM 1473 N N . GLU A 1 181 ? 29.868 -2.727 -45.908 1.00 49.22 181 GLU A N 1
ATOM 1474 C CA . GLU A 1 181 ? 30.349 -3.686 -44.894 1.00 49.22 181 GLU A CA 1
ATOM 1475 C C . GLU A 1 181 ? 29.318 -4.790 -44.568 1.00 49.22 181 GLU A C 1
ATOM 1477 O O . GLU A 1 181 ? 29.494 -5.529 -43.599 1.00 49.22 181 GLU A O 1
ATOM 1482 N N . SER A 1 182 ? 28.249 -4.919 -45.367 1.00 43.97 182 SER A N 1
ATOM 1483 C CA . SER A 1 182 ? 27.321 -6.069 -45.359 1.00 43.97 182 SER A CA 1
ATOM 1484 C C . SER A 1 182 ? 27.543 -6.945 -46.585 1.00 43.97 182 SER A C 1
ATOM 1486 O O . SER A 1 182 ? 27.456 -8.182 -46.430 1.00 43.97 182 SER A O 1
#